Protein AF-A0A5J4Q9Q5-F1 (afdb_monomer)

Secondary structure (DSSP, 8-state):
-EEESSTTTTHHHHHHHHHSSSSEEEEEEEEETTEEEEEEEEETTT--EEEEEEHHHHS-S--HHHHHHHHS-TTSTTTTS-----TTS--TTTHHHHHT--SPPPGGGGS-----------

Structure (mmCIF, N/CA/C/O backbone):
data_AF-A0A5J4Q9Q5-F1
#
_entry.id   AF-A0A5J4Q9Q5-F1
#
loop_
_atom_site.group_PDB
_atom_site.id
_atom_site.type_symbol
_atom_site.label_atom_id
_atom_site.label_alt_id
_atom_site.label_comp_id
_atom_site.label_asym_id
_atom_site.label_entity_id
_atom_site.label_seq_id
_atom_site.pdbx_PDB_ins_code
_atom_site.Cartn_x
_atom_site.Cartn_y
_atom_site.Cartn_z
_atom_site.occupancy
_atom_site.B_iso_or_equiv
_atom_site.auth_seq_id
_atom_site.auth_comp_id
_atom_site.auth_asym_id
_atom_site.auth_atom_id
_atom_site.pdbx_PDB_model_num
ATOM 1 N N . PRO A 1 1 ? -3.822 -9.629 -0.413 1.00 84.88 1 PRO A N 1
ATOM 2 C CA . PRO A 1 1 ? -2.659 -8.713 -0.358 1.00 84.88 1 PRO A CA 1
ATOM 3 C C . PRO A 1 1 ? -2.666 -7.840 -1.611 1.00 84.88 1 PRO A C 1
ATOM 5 O O . PRO A 1 1 ? -2.942 -8.355 -2.691 1.00 84.88 1 PRO A O 1
ATOM 8 N N . VAL A 1 2 ? -2.429 -6.545 -1.447 1.00 89.50 2 VAL A N 1
ATOM 9 C CA . VAL A 1 2 ? -2.291 -5.565 -2.523 1.00 89.50 2 VAL A CA 1
ATOM 10 C C . VAL A 1 2 ? -0.799 -5.344 -2.724 1.00 89.50 2 VAL A C 1
ATOM 12 O O . VAL A 1 2 ? -0.100 -4.941 -1.797 1.00 89.50 2 VAL A O 1
ATOM 15 N N . VAL A 1 3 ? -0.308 -5.662 -3.915 1.00 88.94 3 VAL A N 1
ATOM 16 C CA . VAL A 1 3 ? 1.105 -5.512 -4.264 1.00 88.94 3 VAL A CA 1
ATOM 17 C C . VAL A 1 3 ? 1.222 -4.342 -5.218 1.00 88.94 3 VAL A C 1
ATOM 19 O O . VAL A 1 3 ? 0.567 -4.337 -6.260 1.00 88.94 3 VAL A O 1
ATOM 22 N N . GLY A 1 4 ? 2.060 -3.378 -4.870 1.00 89.31 4 GLY A N 1
ATOM 23 C CA . GLY A 1 4 ? 2.471 -2.330 -5.790 1.00 89.31 4 GLY A CA 1
ATOM 24 C C . GLY A 1 4 ? 3.991 -2.299 -5.941 1.00 89.31 4 GLY A C 1
ATOM 25 O O . GLY A 1 4 ? 4.699 -3.128 -5.368 1.00 89.31 4 GLY A O 1
ATOM 26 N N . PHE A 1 5 ? 4.494 -1.401 -6.783 1.00 88.50 5 PHE A N 1
ATOM 27 C CA . PHE A 1 5 ? 5.908 -1.314 -7.140 1.00 88.50 5 PHE A CA 1
ATOM 28 C C . PHE A 1 5 ? 6.413 0.102 -6.875 1.00 88.50 5 PHE A C 1
ATOM 30 O O . PHE A 1 5 ? 5.886 1.038 -7.478 1.00 88.50 5 PHE A O 1
ATOM 37 N N . ASN A 1 6 ? 7.426 0.254 -6.013 1.00 88.19 6 ASN A N 1
ATOM 38 C CA . ASN A 1 6 ? 7.853 1.554 -5.476 1.00 88.19 6 ASN A CA 1
ATOM 39 C C . ASN A 1 6 ? 6.728 2.266 -4.696 1.00 88.19 6 ASN A C 1
ATOM 41 O O . ASN A 1 6 ? 6.630 3.497 -4.650 1.00 88.19 6 ASN A O 1
ATOM 45 N N . SER A 1 7 ? 5.810 1.485 -4.131 1.00 86.69 7 SER A N 1
ATOM 46 C CA . SER A 1 7 ? 4.586 1.992 -3.514 1.00 86.69 7 SER A CA 1
ATOM 47 C C . SER A 1 7 ? 4.832 2.690 -2.189 1.00 86.69 7 SER A C 1
ATOM 49 O O . SER A 1 7 ? 4.028 3.546 -1.824 1.00 86.69 7 SER A O 1
ATOM 51 N N . ALA A 1 8 ? 5.941 2.403 -1.499 1.00 81.38 8 ALA A N 1
ATOM 52 C CA . ALA A 1 8 ? 6.354 3.154 -0.314 1.00 81.38 8 ALA A CA 1
ATOM 53 C C . ALA A 1 8 ? 6.497 4.659 -0.598 1.00 81.38 8 ALA A C 1
ATOM 55 O O . ALA A 1 8 ? 6.275 5.466 0.297 1.00 81.38 8 ALA A O 1
ATOM 56 N N . HIS A 1 9 ? 6.811 5.033 -1.843 1.00 79.50 9 HIS A N 1
ATOM 57 C CA . HIS A 1 9 ? 6.993 6.420 -2.276 1.00 79.50 9 HIS A CA 1
ATOM 58 C C . HIS A 1 9 ? 5.865 6.950 -3.172 1.00 79.50 9 HIS A C 1
ATOM 60 O O . HIS A 1 9 ? 5.860 8.137 -3.496 1.00 79.50 9 HIS A O 1
ATOM 66 N N . PHE A 1 10 ? 4.934 6.092 -3.595 1.00 76.00 10 PHE A N 1
ATOM 67 C CA . PHE A 1 10 ? 3.889 6.449 -4.551 1.00 76.00 10 PHE A CA 1
ATOM 68 C C . PHE A 1 10 ? 2.502 6.057 -4.034 1.00 76.00 10 PHE A C 1
ATOM 70 O O . PHE A 1 10 ? 1.863 6.853 -3.354 1.00 76.00 10 PHE A O 1
ATOM 77 N N . ASP A 1 11 ? 2.036 4.836 -4.299 1.00 75.75 11 ASP A N 1
ATOM 78 C CA . ASP A 1 11 ? 0.637 4.448 -4.065 1.00 75.75 11 ASP A CA 1
ATOM 79 C C . ASP A 1 11 ? 0.245 4.475 -2.581 1.00 75.75 11 ASP A C 1
ATOM 81 O O . ASP A 1 11 ? -0.808 4.990 -2.198 1.00 75.75 11 ASP A O 1
ATOM 85 N N . THR A 1 12 ? 1.104 3.920 -1.725 1.00 81.25 12 THR A N 1
ATOM 86 C CA . THR A 1 12 ? 0.784 3.659 -0.319 1.00 81.25 12 THR A CA 1
ATOM 87 C C . THR A 1 12 ? 0.643 4.961 0.469 1.00 81.25 12 THR A C 1
ATOM 89 O O . THR A 1 12 ? -0.249 5.063 1.309 1.00 81.25 12 THR A O 1
ATOM 92 N N . ILE A 1 13 ? 1.442 5.989 0.156 1.00 80.31 13 ILE A N 1
ATOM 93 C CA . ILE A 1 13 ? 1.351 7.313 0.798 1.00 80.31 13 ILE A CA 1
ATOM 94 C C . ILE A 1 13 ? -0.020 7.958 0.548 1.00 80.31 13 ILE A C 1
ATOM 96 O O . ILE A 1 13 ? -0.571 8.588 1.450 1.00 80.31 13 ILE A O 1
ATOM 100 N N . PHE A 1 14 ? -0.600 7.778 -0.643 1.00 84.38 14 PHE A N 1
ATOM 101 C CA . PHE A 1 14 ? -1.911 8.347 -0.968 1.00 84.38 14 PHE A CA 1
ATOM 102 C C . PHE A 1 14 ? -3.075 7.539 -0.393 1.00 84.38 14 PHE A C 1
ATOM 104 O O . PHE A 1 14 ? -4.092 8.115 -0.012 1.00 84.38 14 PHE A O 1
ATOM 111 N N . VAL A 1 15 ? -2.948 6.213 -0.324 1.00 85.69 15 VAL A N 1
ATOM 112 C CA . VAL A 1 15 ? -4.046 5.326 0.093 1.00 85.69 15 VAL A CA 1
ATOM 113 C C . VAL A 1 15 ? -4.137 5.188 1.616 1.00 85.69 15 VAL A C 1
ATOM 115 O O . VAL A 1 15 ? -5.244 5.143 2.160 1.00 85.69 15 VAL A O 1
ATOM 118 N N . LEU A 1 16 ? -3.003 5.145 2.325 1.00 86.44 16 LEU A N 1
ATOM 119 C CA . LEU A 1 16 ? -2.978 4.910 3.773 1.00 86.44 16 LEU A CA 1
ATOM 120 C C . LEU A 1 16 ? -3.822 5.892 4.594 1.00 86.44 16 LEU A C 1
ATOM 122 O O . LEU A 1 16 ? -4.531 5.399 5.470 1.00 86.44 16 LEU A O 1
ATOM 126 N N . PRO A 1 17 ? -3.843 7.214 4.323 1.00 89.25 17 PRO A N 1
ATOM 127 C CA . PRO A 1 17 ? -4.671 8.153 5.080 1.00 89.25 17 PRO A CA 1
ATOM 128 C C . PRO A 1 17 ? -6.157 7.763 5.132 1.00 89.25 17 PRO A C 1
ATOM 130 O O . PRO A 1 17 ? -6.810 7.917 6.163 1.00 89.25 17 PRO A O 1
ATOM 133 N N . TYR A 1 18 ? -6.689 7.183 4.051 1.00 89.69 18 TYR A N 1
ATOM 134 C CA . TYR A 1 18 ? -8.079 6.715 3.982 1.00 89.69 18 TYR A CA 1
ATOM 135 C C . TYR A 1 18 ? -8.305 5.406 4.760 1.00 89.69 18 TYR A C 1
ATOM 137 O O . TYR A 1 18 ? -9.412 5.127 5.238 1.00 89.69 18 TYR A O 1
ATOM 145 N N . LEU A 1 19 ? -7.239 4.624 4.936 1.00 90.81 19 LEU A N 1
ATOM 146 C CA . LEU A 1 19 ? -7.205 3.368 5.690 1.00 90.81 19 LEU A CA 1
ATOM 147 C C . LEU A 1 19 ? -6.713 3.550 7.140 1.00 90.81 19 LEU A C 1
ATOM 149 O O . LEU A 1 19 ? -6.668 2.593 7.910 1.00 90.81 19 LEU A O 1
ATOM 153 N N . THR A 1 20 ? -6.437 4.786 7.552 1.00 90.94 20 THR A N 1
ATOM 154 C CA . THR A 1 20 ? -6.246 5.216 8.944 1.00 90.94 20 THR A CA 1
ATOM 155 C C . THR A 1 20 ? -7.377 6.157 9.348 1.00 90.94 20 THR A C 1
ATOM 157 O O . THR A 1 20 ? -7.171 7.336 9.617 1.00 90.94 20 THR A O 1
ATOM 160 N N . SER A 1 21 ? -8.605 5.640 9.344 1.00 92.75 21 SER A N 1
ATOM 161 C CA . SER A 1 21 ? -9.826 6.425 9.551 1.00 92.75 21 SER A CA 1
ATOM 162 C C . SER A 1 21 ? -10.646 5.920 10.743 1.00 92.75 21 SER A C 1
ATOM 164 O O . SER A 1 21 ? -10.228 5.060 11.521 1.00 92.75 21 SER A O 1
ATOM 166 N N . ILE A 1 22 ? -11.866 6.432 10.926 1.00 94.19 22 ILE A N 1
ATOM 167 C CA . ILE A 1 22 ? -12.731 5.946 12.008 1.00 94.19 22 ILE A CA 1
ATOM 168 C C . ILE A 1 22 ? -13.043 4.450 11.863 1.00 94.19 22 ILE A C 1
ATOM 170 O O . ILE A 1 22 ? -13.129 3.755 12.871 1.00 94.19 22 ILE A O 1
ATOM 174 N N . LYS A 1 23 ? -13.120 3.939 10.626 1.00 95.62 23 LYS A N 1
ATOM 175 C CA . LYS A 1 23 ? -13.455 2.541 10.313 1.00 95.62 23 LYS A CA 1
ATOM 176 C C . LYS A 1 23 ? -12.242 1.617 10.199 1.00 95.62 23 LYS A C 1
ATOM 178 O O . LYS A 1 23 ? -12.392 0.410 10.365 1.00 95.62 23 LYS A O 1
ATOM 183 N N . TRP A 1 24 ? -11.057 2.161 9.939 1.00 97.19 24 TRP A N 1
ATOM 184 C CA . TRP A 1 24 ? -9.851 1.388 9.640 1.00 97.19 24 TRP A CA 1
ATOM 185 C C . TRP A 1 24 ? -8.693 1.773 10.556 1.00 97.19 24 TRP A C 1
ATOM 187 O O . TRP A 1 24 ? -8.642 2.885 11.071 1.00 97.19 24 TRP A O 1
ATOM 197 N N . HIS A 1 25 ? -7.774 0.850 10.798 1.00 95.75 25 HIS A N 1
ATOM 198 C CA . HIS A 1 25 ? -6.555 1.129 11.552 1.00 95.75 25 HIS A CA 1
ATOM 199 C C . HIS A 1 25 ? -5.406 0.274 11.042 1.00 95.75 25 HIS A C 1
ATOM 201 O O . HIS A 1 25 ? -5.633 -0.827 10.543 1.00 95.75 25 HIS A O 1
ATOM 207 N N . ILE A 1 26 ? -4.184 0.778 11.198 1.00 94.12 26 ILE A N 1
ATOM 208 C CA . ILE A 1 26 ? -2.972 -0.009 10.983 1.00 94.12 26 ILE A CA 1
ATOM 209 C C . ILE A 1 26 ? -2.836 -0.989 12.147 1.00 94.12 26 ILE A C 1
ATOM 211 O O . ILE A 1 26 ? -2.894 -0.585 13.308 1.00 94.12 26 ILE A O 1
ATOM 215 N N . THR A 1 27 ? -2.662 -2.266 11.829 1.00 95.12 27 THR A N 1
ATOM 216 C CA . THR A 1 27 ? -2.420 -3.332 12.812 1.00 95.12 27 THR A CA 1
ATOM 217 C C . THR A 1 27 ? -0.952 -3.700 12.893 1.00 95.12 27 THR A C 1
ATOM 219 O O . THR A 1 27 ? -0.468 -4.068 13.960 1.00 95.12 27 THR A O 1
ATOM 222 N N . ASN A 1 28 ? -0.238 -3.610 11.772 1.00 92.56 28 ASN A N 1
ATOM 223 C CA . ASN A 1 28 ? 1.171 -3.956 11.695 1.00 92.56 28 ASN A CA 1
ATOM 224 C C . ASN A 1 28 ? 1.842 -3.227 10.527 1.00 92.56 28 ASN A C 1
ATOM 226 O O . ASN A 1 28 ? 1.192 -2.891 9.537 1.00 92.56 28 ASN A O 1
ATOM 230 N N . TYR A 1 29 ? 3.152 -3.029 10.606 1.00 91.12 29 TYR A N 1
ATOM 231 C CA . TYR A 1 29 ? 3.960 -2.555 9.490 1.00 91.12 29 TYR A CA 1
ATOM 232 C C . TYR A 1 29 ? 5.365 -3.160 9.552 1.00 91.12 29 TYR A C 1
ATOM 234 O O . TYR A 1 29 ? 5.836 -3.576 10.607 1.00 91.12 29 TYR A O 1
ATOM 242 N N . LEU A 1 30 ? 6.030 -3.220 8.400 1.00 91.62 30 LEU A N 1
ATOM 243 C CA . LEU A 1 30 ? 7.409 -3.677 8.262 1.00 91.62 30 LEU A CA 1
ATOM 244 C C . LEU A 1 30 ? 8.219 -2.619 7.519 1.00 91.62 30 LEU A C 1
ATOM 246 O O . LEU A 1 30 ? 7.840 -2.214 6.420 1.00 91.62 30 LEU A O 1
ATOM 250 N N . GLY A 1 31 ? 9.362 -2.242 8.084 1.00 85.12 31 GLY A N 1
ATOM 251 C CA . GLY A 1 31 ? 10.252 -1.220 7.535 1.00 85.12 31 GLY A CA 1
ATOM 252 C C . GLY A 1 31 ? 10.353 0.004 8.440 1.00 85.12 31 GLY A C 1
ATOM 253 O O . GLY A 1 31 ? 9.855 -0.001 9.565 1.00 85.12 31 GLY A O 1
ATOM 254 N N . ASP A 1 32 ? 11.021 1.038 7.938 1.00 81.44 32 ASP A N 1
ATOM 255 C CA . ASP A 1 32 ? 11.093 2.354 8.572 1.00 81.44 32 ASP A CA 1
ATOM 256 C C . ASP A 1 32 ? 10.166 3.351 7.854 1.00 81.44 32 ASP A C 1
ATOM 258 O O . ASP A 1 32 ? 9.571 3.033 6.823 1.00 81.44 32 ASP A O 1
ATOM 262 N N . PHE A 1 33 ? 10.026 4.563 8.399 1.00 68.50 33 PHE A N 1
ATOM 263 C CA . PHE A 1 33 ? 9.156 5.602 7.832 1.00 68.50 33 PHE A CA 1
ATOM 264 C C . PHE A 1 33 ? 9.534 6.025 6.404 1.00 68.50 33 PHE A C 1
ATOM 266 O O . PHE A 1 33 ? 8.682 6.549 5.689 1.00 68.50 33 PHE A O 1
ATOM 273 N N . SER A 1 34 ? 10.780 5.800 5.985 1.00 74.00 34 SER A N 1
ATOM 274 C CA . SER A 1 34 ? 11.265 6.133 4.643 1.00 74.00 34 SER A CA 1
ATOM 275 C C . SER A 1 34 ? 11.107 4.967 3.662 1.00 74.00 34 SER A C 1
ATOM 277 O O . SER A 1 34 ? 11.024 5.197 2.460 1.00 74.00 34 SER A O 1
ATOM 279 N N . HIS A 1 35 ? 11.051 3.728 4.155 1.00 79.69 35 HIS A N 1
ATOM 280 C CA . HIS A 1 35 ? 11.043 2.498 3.362 1.00 79.69 35 HIS A CA 1
ATOM 281 C C . HIS A 1 35 ? 10.047 1.488 3.937 1.00 79.69 35 HIS A C 1
ATOM 283 O O . HIS A 1 35 ? 10.410 0.406 4.417 1.00 79.69 35 HIS A O 1
ATOM 289 N N . ILE A 1 36 ? 8.767 1.84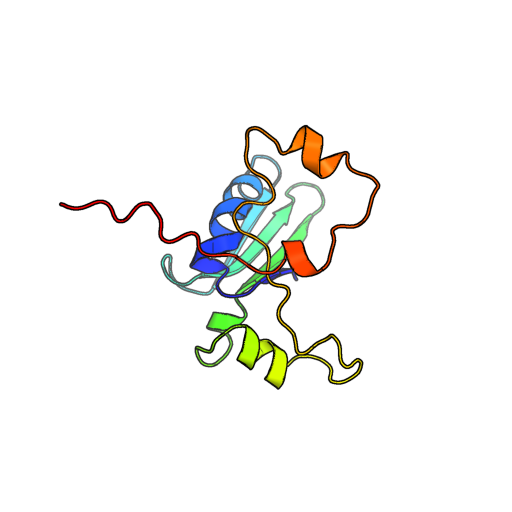4 3.883 1.00 85.94 36 ILE A N 1
ATOM 290 C CA . ILE A 1 36 ? 7.683 0.973 4.325 1.00 85.94 36 ILE A CA 1
ATOM 291 C C . ILE A 1 36 ? 7.549 -0.199 3.342 1.00 85.94 36 ILE A C 1
ATOM 293 O O . ILE A 1 36 ? 6.997 -0.061 2.254 1.00 85.94 36 ILE A O 1
ATOM 297 N N . LYS A 1 37 ? 8.034 -1.378 3.738 1.00 91.06 37 LYS A N 1
ATOM 298 C CA . LYS A 1 37 ? 7.974 -2.607 2.927 1.00 91.06 37 LYS A CA 1
ATOM 299 C C . LYS A 1 37 ? 6.580 -3.212 2.911 1.00 91.06 37 LYS A C 1
ATOM 301 O O . LYS A 1 37 ? 6.140 -3.752 1.899 1.00 91.06 37 LYS A O 1
ATOM 306 N N . GLN A 1 38 ? 5.906 -3.153 4.055 1.00 92.94 38 GLN A N 1
ATOM 307 C CA . GLN A 1 38 ? 4.585 -3.729 4.238 1.00 92.94 38 GLN A CA 1
ATOM 308 C C . GLN A 1 38 ? 3.777 -2.915 5.239 1.00 92.94 38 GLN A C 1
ATOM 310 O O . GLN A 1 38 ? 4.312 -2.493 6.263 1.00 92.94 38 GLN A O 1
ATOM 315 N N . VAL A 1 39 ? 2.471 -2.798 5.002 1.00 92.69 39 VAL A N 1
ATOM 316 C CA . VAL A 1 39 ? 1.503 -2.330 6.004 1.00 92.69 39 VAL A CA 1
ATOM 317 C C . VAL A 1 39 ? 0.299 -3.248 6.012 1.00 92.69 39 VAL A C 1
ATOM 319 O O . VAL A 1 39 ? -0.251 -3.570 4.963 1.00 92.69 39 VAL A O 1
ATOM 322 N N . GLU A 1 40 ? -0.129 -3.661 7.194 1.00 95.06 40 GLU A N 1
ATOM 323 C CA . GLU A 1 40 ? -1.415 -4.308 7.399 1.00 95.06 40 GLU A CA 1
ATOM 324 C C . GLU A 1 40 ? -2.394 -3.305 8.007 1.00 95.06 40 GLU A C 1
ATOM 326 O O . GLU A 1 40 ? -2.096 -2.636 8.998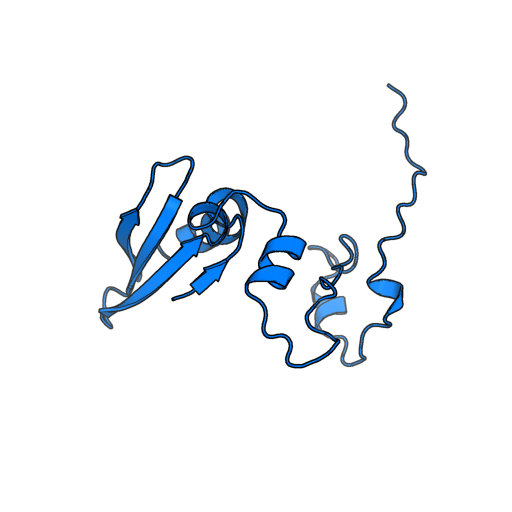 1.00 95.06 40 GLU A O 1
ATOM 331 N N . VAL A 1 41 ? -3.574 -3.213 7.402 1.00 95.62 41 VAL A N 1
ATOM 332 C CA . VAL A 1 41 ? -4.705 -2.455 7.926 1.00 95.62 41 VAL A CA 1
ATOM 333 C C . VAL A 1 41 ? -5.885 -3.381 8.157 1.00 95.62 41 VAL A C 1
ATOM 335 O O . VAL A 1 41 ? -6.110 -4.335 7.408 1.00 95.62 41 VAL A O 1
ATOM 338 N N . GLN A 1 42 ? -6.675 -3.075 9.178 1.00 97.50 42 GLN A N 1
ATOM 339 C CA . GLN A 1 42 ? -7.848 -3.851 9.547 1.00 97.50 42 GLN A CA 1
ATOM 340 C C . GLN A 1 42 ? -9.072 -2.954 9.731 1.00 97.50 42 GLN A C 1
ATOM 342 O O . GLN A 1 42 ? -9.017 -1.893 10.364 1.00 97.50 42 GLN A O 1
ATOM 347 N N . HIS A 1 43 ? -10.205 -3.401 9.197 1.00 97.56 43 HIS A N 1
ATOM 348 C CA . HIS A 1 43 ? -11.497 -2.778 9.437 1.00 97.56 43 HIS A CA 1
ATOM 349 C C . HIS A 1 43 ? -11.971 -3.123 10.852 1.00 97.56 43 HIS A C 1
ATOM 351 O O . HIS A 1 43 ? -12.060 -4.296 11.216 1.00 97.56 43 HIS A O 1
ATOM 357 N N . LYS A 1 44 ? -12.294 -2.108 11.656 1.00 96.62 44 LYS A N 1
ATOM 358 C CA . LYS A 1 44 ? -12.539 -2.252 13.102 1.00 96.62 44 LYS A CA 1
ATOM 359 C C . LYS A 1 44 ? -13.779 -3.082 13.439 1.00 96.62 44 LYS A C 1
ATOM 361 O O . LYS A 1 44 ? -13.806 -3.715 14.483 1.00 96.62 44 LYS A O 1
ATOM 366 N N . ILE A 1 45 ? -14.795 -3.073 12.572 1.00 96.25 45 ILE A N 1
ATOM 367 C CA . ILE A 1 45 ? -16.078 -3.752 12.833 1.00 96.25 45 ILE A CA 1
ATOM 368 C C . ILE A 1 45 ? -16.078 -5.164 12.249 1.00 96.25 45 ILE A C 1
ATOM 370 O O . ILE A 1 45 ? -16.366 -6.134 12.935 1.00 96.25 45 ILE A O 1
ATOM 374 N N . THR A 1 46 ? -15.760 -5.282 10.960 1.00 97.25 46 THR A N 1
ATOM 375 C CA . THR A 1 46 ? -15.838 -6.569 10.244 1.00 97.25 46 THR A CA 1
ATOM 376 C C . THR A 1 46 ? -14.596 -7.429 10.444 1.00 97.25 46 THR A C 1
ATOM 378 O O . THR A 1 46 ? -14.593 -8.591 10.054 1.00 97.25 46 THR A O 1
ATOM 381 N N . GLY A 1 47 ? -13.512 -6.859 10.975 1.00 96.00 47 GLY A N 1
ATOM 382 C CA . GLY A 1 47 ? -12.241 -7.551 11.149 1.00 96.00 47 GLY A CA 1
ATOM 383 C C . GLY A 1 47 ? -11.496 -7.847 9.845 1.00 96.00 47 GLY A C 1
ATOM 384 O O . GLY A 1 47 ? -10.432 -8.458 9.909 1.00 96.00 47 GLY A O 1
ATOM 385 N N . VAL A 1 48 ? -12.001 -7.410 8.684 1.00 96.38 48 VAL A N 1
ATOM 386 C CA . VAL A 1 48 ? -11.357 -7.618 7.376 1.00 96.38 48 VAL A CA 1
ATOM 387 C C . VAL A 1 48 ? -9.975 -6.975 7.363 1.00 96.38 48 VAL A C 1
ATOM 389 O O . VAL A 1 48 ? -9.832 -5.812 7.739 1.00 96.38 48 VAL A O 1
ATOM 392 N N . ARG A 1 49 ? -8.973 -7.727 6.900 1.00 95.69 49 ARG A N 1
ATOM 393 C CA . ARG A 1 49 ? -7.577 -7.289 6.819 1.00 95.69 49 ARG A CA 1
ATOM 394 C C . ARG A 1 49 ? -7.138 -7.104 5.378 1.00 95.69 49 ARG A C 1
ATOM 396 O O . ARG A 1 49 ? -7.437 -7.931 4.517 1.00 95.69 49 ARG A O 1
ATOM 403 N N . ILE A 1 50 ? -6.391 -6.034 5.137 1.00 94.56 50 ILE A N 1
ATOM 404 C CA . ILE A 1 50 ? -5.741 -5.749 3.862 1.00 94.56 50 ILE A CA 1
ATOM 405 C C . ILE A 1 50 ? -4.261 -5.523 4.144 1.00 94.56 50 ILE A C 1
ATOM 407 O O . ILE A 1 50 ? -3.894 -4.732 5.005 1.00 94.56 50 ILE A O 1
ATOM 411 N N . GLN A 1 51 ? -3.416 -6.229 3.405 1.00 93.94 51 GLN A N 1
ATOM 412 C CA . GLN A 1 51 ? -1.967 -6.126 3.503 1.00 93.94 51 GLN A CA 1
ATOM 413 C C . GLN A 1 51 ? -1.438 -5.488 2.223 1.00 93.94 51 GLN A C 1
ATOM 415 O O . GLN A 1 51 ? -1.671 -6.032 1.144 1.00 93.94 51 GLN A O 1
ATOM 420 N N . PHE A 1 52 ? -0.745 -4.364 2.354 1.00 92.31 52 PHE A N 1
ATOM 421 C CA . PHE A 1 52 ? -0.039 -3.664 1.288 1.00 92.31 52 PHE A CA 1
ATOM 422 C C . PHE A 1 52 ? 1.431 -4.063 1.309 1.00 92.31 52 PHE A C 1
ATOM 424 O O . PHE A 1 52 ? 2.024 -4.131 2.384 1.00 92.31 52 PHE A O 1
ATOM 431 N N . LEU A 1 53 ? 2.000 -4.340 0.138 1.00 91.94 53 LEU A N 1
ATOM 432 C CA . LEU A 1 53 ? 3.379 -4.792 -0.045 1.00 91.94 53 LEU A CA 1
ATOM 433 C C . LEU A 1 53 ? 4.039 -3.985 -1.164 1.00 91.94 53 LEU A C 1
ATOM 435 O O . LEU A 1 53 ? 3.454 -3.841 -2.240 1.00 91.94 53 LEU A O 1
ATOM 439 N N . ASP A 1 54 ? 5.265 -3.517 -0.931 1.00 90.75 54 ASP A N 1
ATOM 440 C CA . ASP A 1 54 ? 6.097 -2.911 -1.972 1.00 90.75 54 ASP A CA 1
ATOM 441 C C . ASP A 1 54 ? 7.027 -3.954 -2.590 1.00 90.75 54 ASP A C 1
ATOM 443 O O . ASP A 1 54 ? 8.033 -4.345 -1.995 1.00 90.75 54 ASP A O 1
ATOM 447 N N . ALA A 1 55 ? 6.705 -4.385 -3.808 1.00 90.44 55 ALA A N 1
ATOM 448 C CA . ALA A 1 55 ? 7.484 -5.372 -4.537 1.00 90.44 55 ALA A CA 1
ATOM 449 C C . ALA A 1 55 ? 8.953 -4.961 -4.717 1.00 90.44 55 ALA A C 1
ATOM 451 O O . ALA A 1 55 ? 9.818 -5.828 -4.604 1.00 90.44 55 ALA A O 1
ATOM 452 N N . GLU A 1 56 ? 9.255 -3.675 -4.947 1.00 89.56 56 GLU A N 1
ATOM 453 C CA . GLU A 1 56 ? 10.631 -3.207 -5.175 1.00 89.56 56 GLU A CA 1
ATOM 454 C C . GLU A 1 56 ? 11.504 -3.410 -3.931 1.00 89.56 56 GLU A C 1
ATOM 456 O O . GLU A 1 56 ? 12.676 -3.751 -4.058 1.00 89.56 56 GLU A O 1
ATOM 461 N N . L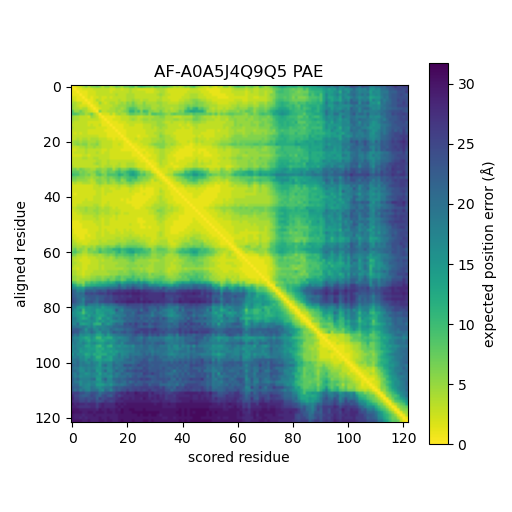EU A 1 57 ? 10.932 -3.276 -2.731 1.00 88.06 57 LEU A N 1
ATOM 462 C CA . LEU A 1 57 ? 11.652 -3.456 -1.465 1.00 88.06 57 LEU A CA 1
ATOM 463 C C . LEU A 1 57 ? 11.830 -4.929 -1.053 1.00 88.06 57 LEU A C 1
ATOM 465 O O . LEU A 1 57 ? 12.617 -5.216 -0.140 1.00 88.06 57 LEU A O 1
ATOM 469 N N . PHE A 1 58 ? 11.110 -5.852 -1.699 1.00 86.25 58 PHE A N 1
ATOM 470 C CA . PHE A 1 58 ? 11.266 -7.302 -1.526 1.00 86.25 58 PHE A CA 1
ATOM 471 C C . PHE A 1 58 ? 12.217 -7.936 -2.545 1.00 86.25 58 PHE A C 1
ATOM 473 O O . PHE A 1 58 ? 12.704 -9.042 -2.307 1.00 86.25 58 PHE A O 1
ATOM 480 N N . VAL A 1 59 ? 12.502 -7.255 -3.656 1.00 85.31 59 VAL A N 1
ATOM 481 C CA . VAL A 1 59 ? 13.468 -7.710 -4.662 1.00 85.31 59 VAL A CA 1
ATOM 482 C C . VAL A 1 59 ? 14.725 -6.841 -4.662 1.00 85.31 59 VAL A C 1
ATOM 484 O O . VAL A 1 59 ? 14.817 -5.824 -3.980 1.00 85.31 59 VAL A O 1
ATOM 487 N N . THR A 1 60 ? 15.735 -7.233 -5.436 1.00 81.56 60 THR A N 1
ATOM 488 C CA . THR A 1 60 ? 16.850 -6.330 -5.732 1.00 81.56 60 THR A CA 1
ATOM 489 C C . THR A 1 60 ? 16.327 -5.131 -6.515 1.00 81.56 60 THR A C 1
ATOM 491 O O . THR A 1 60 ? 15.624 -5.311 -7.508 1.00 81.56 60 THR A O 1
ATOM 494 N N . LYS A 1 61 ? 16.693 -3.918 -6.083 1.00 81.12 61 LYS A N 1
ATOM 495 C CA . LYS A 1 61 ? 16.271 -2.661 -6.711 1.00 81.12 61 LYS A CA 1
ATOM 496 C C . LYS A 1 61 ? 16.482 -2.719 -8.228 1.00 81.12 61 LYS A C 1
ATOM 498 O O . LYS A 1 61 ? 17.614 -2.792 -8.705 1.00 81.12 61 LYS A O 1
ATOM 503 N N . MET A 1 62 ? 15.387 -2.712 -8.980 1.00 86.12 62 MET A N 1
ATOM 504 C CA . MET A 1 62 ? 15.377 -2.882 -10.434 1.00 86.12 62 MET A CA 1
ATOM 505 C C . MET A 1 62 ? 14.293 -2.008 -11.055 1.00 86.12 62 MET A C 1
ATOM 507 O O . MET A 1 62 ? 13.456 -1.451 -10.355 1.00 86.12 62 MET A O 1
ATOM 511 N N . LYS A 1 63 ? 14.284 -1.850 -12.380 1.00 85.75 63 LYS A N 1
ATOM 512 C CA . LYS A 1 63 ? 13.204 -1.105 -13.042 1.00 85.75 63 LYS A CA 1
ATOM 513 C C . LYS A 1 63 ? 11.968 -1.996 -13.146 1.00 85.75 63 LYS A C 1
ATOM 515 O O . LYS A 1 63 ? 12.094 -3.191 -13.390 1.00 85.75 63 LYS A O 1
ATOM 520 N N . LEU A 1 64 ? 10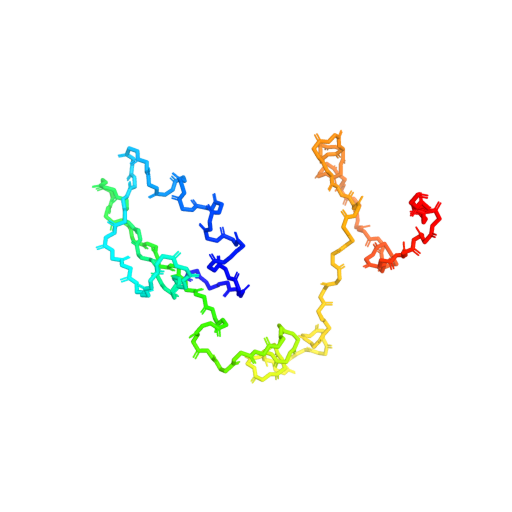.775 -1.396 -13.104 1.00 83.75 64 LEU A N 1
ATOM 521 C CA . LEU A 1 64 ? 9.503 -2.120 -13.266 1.00 83.75 64 LEU A CA 1
ATOM 522 C C . LEU A 1 64 ? 9.483 -3.035 -14.506 1.00 83.75 64 LEU A C 1
ATOM 524 O O . LEU A 1 64 ? 8.950 -4.134 -14.454 1.00 83.75 64 LEU A O 1
ATOM 528 N N . LYS A 1 65 ? 10.089 -2.606 -15.621 1.00 81.81 65 LYS A N 1
ATOM 529 C CA . LYS A 1 65 ? 10.178 -3.423 -16.844 1.00 81.81 65 LYS A CA 1
ATOM 530 C C . LYS A 1 65 ? 10.974 -4.722 -16.648 1.00 81.81 65 LYS A C 1
ATOM 532 O O . LYS A 1 65 ? 10.626 -5.735 -17.241 1.00 81.81 65 LYS A O 1
ATOM 537 N N . ASP A 1 66 ? 12.025 -4.678 -15.831 1.00 84.94 66 ASP A N 1
ATOM 538 C CA . ASP A 1 66 ? 12.915 -5.809 -15.576 1.00 84.94 66 ASP A CA 1
ATOM 539 C C . ASP A 1 66 ? 12.241 -6.736 -14.557 1.00 84.94 66 ASP A C 1
ATOM 541 O O . ASP A 1 66 ? 12.150 -7.936 -14.786 1.00 84.94 66 ASP A O 1
ATOM 545 N N . PHE A 1 67 ? 11.581 -6.160 -13.545 1.00 85.19 67 PHE A N 1
ATOM 546 C CA . PHE A 1 67 ? 10.706 -6.899 -12.632 1.00 85.19 67 PHE A CA 1
ATOM 547 C C . PHE A 1 67 ? 9.607 -7.674 -13.375 1.00 85.19 67 PHE A C 1
ATOM 549 O O . PHE A 1 67 ? 9.420 -8.868 -13.158 1.00 85.19 67 PHE A O 1
ATOM 556 N N . VAL A 1 68 ? 8.894 -7.031 -14.305 1.00 82.88 68 VAL A N 1
ATOM 557 C CA . VAL A 1 68 ? 7.863 -7.700 -15.116 1.00 82.88 68 VAL A CA 1
ATOM 558 C C . VAL A 1 68 ? 8.471 -8.768 -16.029 1.00 82.88 68 VAL A C 1
ATOM 560 O O . VAL A 1 68 ? 7.838 -9.791 -16.272 1.00 82.88 68 VAL A O 1
ATOM 563 N N . LYS A 1 69 ? 9.698 -8.579 -16.522 1.00 82.38 69 LYS A N 1
ATOM 564 C CA . LYS A 1 69 ? 10.387 -9.589 -17.334 1.00 82.38 69 LYS A CA 1
ATOM 565 C C . LYS A 1 69 ? 10.737 -10.839 -16.522 1.00 82.38 69 LYS A C 1
ATOM 567 O O . LYS A 1 69 ? 10.592 -11.945 -17.046 1.00 82.38 69 LYS A O 1
ATOM 572 N N . ASP A 1 70 ? 11.170 -10.652 -15.281 1.00 83.31 70 ASP A N 1
ATOM 573 C CA . ASP A 1 70 ? 11.649 -11.725 -14.410 1.00 83.31 70 ASP A CA 1
ATOM 574 C C . ASP A 1 70 ? 10.494 -12.473 -13.723 1.00 83.31 70 ASP A C 1
ATOM 576 O O . ASP A 1 70 ? 10.523 -13.701 -13.629 1.00 83.31 70 ASP A O 1
ATOM 580 N N . PHE A 1 71 ? 9.443 -11.755 -13.306 1.00 80.50 71 PHE A N 1
ATOM 581 C CA . PHE A 1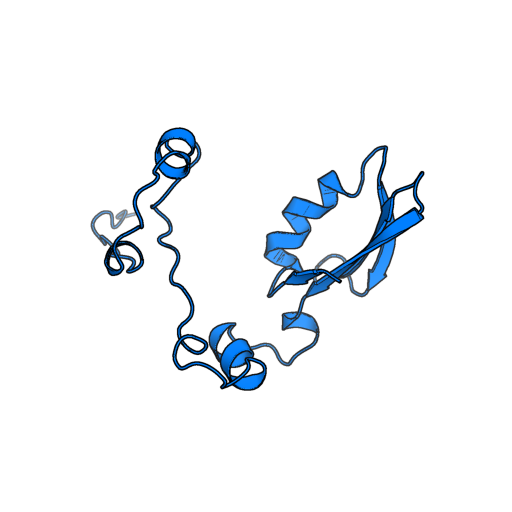 71 ? 8.315 -12.301 -12.536 1.00 80.50 71 PHE A CA 1
ATOM 582 C C . PHE A 1 71 ? 6.990 -12.386 -13.316 1.00 80.50 71 PHE A C 1
ATOM 584 O O . PHE A 1 71 ? 6.041 -13.035 -12.869 1.00 80.50 71 PHE A O 1
ATOM 591 N N . GLY A 1 72 ? 6.884 -11.748 -14.483 1.00 73.50 72 GLY A N 1
ATOM 592 C CA . GLY A 1 72 ? 5.684 -11.790 -15.317 1.00 73.50 72 GLY A CA 1
ATOM 593 C C . GLY A 1 72 ? 5.530 -13.127 -16.044 1.00 73.50 72 GLY A C 1
ATOM 594 O O . GLY A 1 72 ? 6.473 -13.667 -16.624 1.00 73.50 72 GLY A O 1
ATOM 595 N N . LYS A 1 73 ? 4.306 -13.674 -16.069 1.00 66.38 73 LYS A N 1
ATOM 596 C CA . LYS A 1 73 ? 4.004 -14.871 -16.870 1.00 66.38 73 LYS A CA 1
ATOM 597 C C . LYS A 1 73 ? 4.317 -14.607 -18.351 1.00 66.38 73 LYS A C 1
ATOM 599 O O . LYS A 1 73 ? 3.784 -13.677 -18.961 1.00 66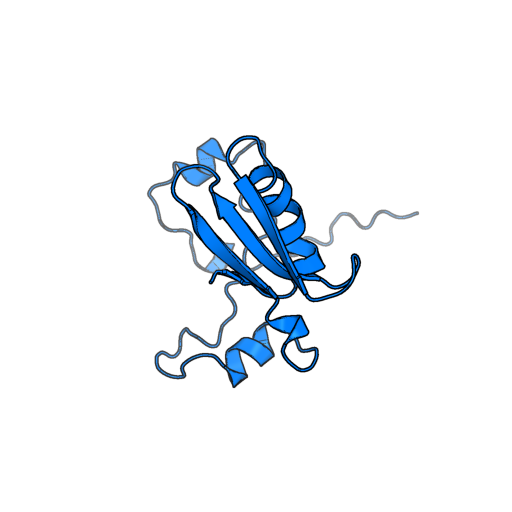.38 73 LYS A O 1
ATOM 604 N N . LYS A 1 74 ? 5.094 -15.510 -18.964 1.00 60.53 74 LYS A N 1
ATOM 605 C CA . LYS A 1 74 ? 5.429 -15.508 -20.405 1.00 60.53 74 LYS A CA 1
ATOM 606 C C . LYS A 1 74 ? 4.226 -15.779 -21.324 1.00 60.53 74 LYS A C 1
ATOM 608 O O . LYS A 1 74 ? 4.386 -15.904 -22.533 1.00 60.53 74 LYS A O 1
ATOM 613 N N . SER A 1 75 ? 3.031 -15.954 -20.761 1.00 50.84 75 SER A N 1
ATOM 614 C CA . SER A 1 75 ? 1.935 -16.662 -21.417 1.00 50.84 75 SER A CA 1
ATOM 615 C C . SER A 1 75 ? 1.167 -15.856 -22.456 1.00 50.84 75 SER A C 1
ATOM 617 O O . SER A 1 75 ? 0.271 -16.429 -23.044 1.00 50.84 75 SER A O 1
ATOM 619 N N . ASN A 1 76 ? 1.500 -14.590 -22.730 1.00 47.53 76 ASN A N 1
ATOM 620 C CA . ASN A 1 76 ? 0.983 -13.850 -23.884 1.00 47.53 76 ASN A CA 1
ATOM 621 C C . ASN A 1 76 ? 1.981 -12.746 -24.260 1.00 47.53 76 ASN A C 1
ATOM 623 O O . ASN A 1 76 ? 2.377 -11.968 -23.397 1.00 47.53 76 ASN A O 1
ATOM 627 N N . LYS A 1 77 ? 2.340 -12.618 -25.546 1.00 49.34 77 LYS A N 1
ATOM 628 C CA . LYS A 1 77 ? 3.297 -11.625 -26.100 1.00 49.34 77 LYS A CA 1
ATOM 629 C C . LYS A 1 77 ? 3.017 -10.148 -25.734 1.00 49.34 77 LYS A C 1
ATOM 631 O O . LYS A 1 77 ? 3.843 -9.291 -26.019 1.00 49.34 77 LYS A O 1
ATOM 636 N N . ARG A 1 78 ? 1.879 -9.847 -25.097 1.00 50.84 78 ARG A N 1
ATOM 637 C CA . ARG A 1 78 ? 1.514 -8.528 -24.557 1.00 50.84 78 ARG A CA 1
ATOM 638 C C . ARG A 1 78 ? 2.116 -8.226 -23.171 1.00 50.84 78 ARG A C 1
ATOM 640 O O . ARG A 1 78 ? 2.109 -7.067 -22.786 1.00 50.84 78 ARG A O 1
ATOM 647 N N . SER A 1 79 ? 2.632 -9.213 -22.423 1.00 51.62 79 SER A N 1
ATOM 648 C CA . SER A 1 79 ? 3.059 -9.011 -21.020 1.00 51.62 79 SER A CA 1
ATOM 649 C C . SER A 1 79 ? 4.408 -8.304 -20.844 1.00 51.62 79 SER A C 1
ATOM 651 O O . SER A 1 79 ? 4.683 -7.801 -19.762 1.00 51.62 79 SER A O 1
ATOM 653 N N . TYR A 1 80 ? 5.236 -8.218 -21.891 1.00 48.88 80 TYR A N 1
ATOM 654 C CA . TYR A 1 80 ? 6.568 -7.600 -21.808 1.00 48.88 80 TYR A CA 1
ATOM 655 C C . TYR A 1 80 ? 6.582 -6.097 -22.098 1.00 48.88 80 TYR A C 1
ATOM 657 O O . TYR A 1 80 ? 7.557 -5.415 -21.779 1.00 48.88 80 TYR A O 1
ATOM 665 N N . ASN A 1 81 ? 5.514 -5.568 -22.695 1.00 54.97 81 ASN A N 1
ATOM 666 C CA . ASN A 1 81 ? 5.425 -4.156 -23.029 1.00 54.97 81 ASN A CA 1
ATOM 667 C C . ASN A 1 81 ? 4.740 -3.434 -21.873 1.00 54.97 81 ASN A C 1
ATOM 669 O O . ASN A 1 81 ? 3.534 -3.566 -21.676 1.00 54.97 81 ASN A O 1
ATOM 673 N N . LYS A 1 82 ? 5.518 -2.669 -21.098 1.00 53.78 82 LYS A N 1
ATOM 674 C CA . LYS A 1 82 ? 4.971 -1.723 -20.121 1.00 53.78 82 LYS A CA 1
ATOM 675 C C . L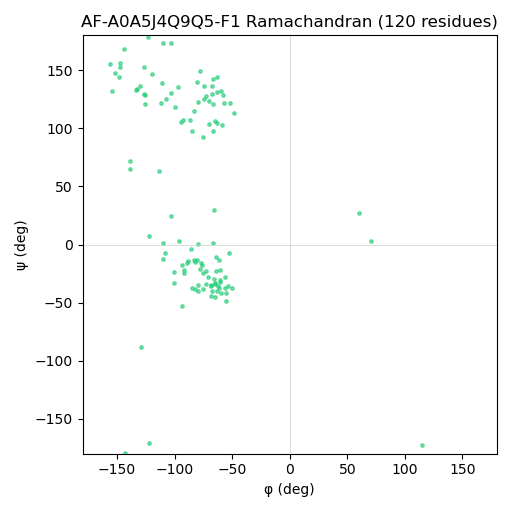YS A 1 82 ? 3.956 -0.832 -20.846 1.00 53.78 82 LYS A C 1
ATOM 677 O O . LYS A 1 82 ? 4.329 -0.161 -21.805 1.00 53.78 82 LYS A O 1
ATOM 682 N N . GLY A 1 83 ? 2.705 -0.819 -20.384 1.00 55.28 83 GLY A N 1
ATOM 683 C CA . GLY A 1 83 ? 1.727 0.167 -20.839 1.00 55.28 83 GLY A CA 1
ATOM 684 C C . GLY A 1 83 ? 2.285 1.563 -20.575 1.00 55.28 83 GLY A C 1
ATOM 685 O O . GLY A 1 83 ? 2.673 1.877 -19.446 1.00 55.28 83 GLY A O 1
ATOM 686 N N . ILE A 1 84 ? 2.419 2.370 -21.621 1.00 57.41 84 ILE A N 1
ATOM 687 C CA . ILE A 1 84 ? 2.853 3.756 -21.480 1.00 57.41 84 ILE A CA 1
ATOM 688 C C . ILE A 1 84 ? 1.586 4.547 -21.202 1.00 57.41 84 ILE A C 1
ATOM 690 O O . ILE A 1 84 ? 0.771 4.707 -22.095 1.00 57.41 84 ILE A O 1
ATOM 694 N N . PHE A 1 85 ? 1.387 5.002 -19.968 1.00 55.31 85 PHE A N 1
ATOM 695 C CA . PHE A 1 85 ? 0.306 5.942 -19.701 1.00 55.31 85 PHE A CA 1
ATOM 696 C C . PHE A 1 85 ? 0.762 7.345 -20.124 1.00 55.31 85 PHE A C 1
ATOM 698 O O . PHE A 1 85 ? 1.799 7.821 -19.647 1.00 55.31 85 PHE A O 1
ATOM 705 N N . PRO A 1 86 ? 0.039 8.010 -21.032 1.00 60.22 86 PRO A N 1
ATOM 706 C CA . PRO A 1 86 ? 0.331 9.387 -21.401 1.00 60.22 86 PRO A CA 1
ATOM 707 C C . PRO A 1 86 ? 0.056 10.298 -20.198 1.00 60.22 86 PRO A C 1
ATOM 709 O O . PRO A 1 86 ? -1.066 10.355 -19.701 1.00 60.22 86 PRO A O 1
ATOM 712 N N . TYR A 1 87 ? 1.073 11.035 -19.731 1.00 54.69 87 TYR A N 1
ATOM 713 C CA . TYR A 1 87 ? 0.956 11.933 -18.566 1.00 54.69 87 TYR A CA 1
ATOM 714 C C . TYR A 1 87 ? -0.072 13.063 -18.754 1.00 54.69 87 TYR A C 1
ATOM 716 O O . TYR A 1 87 ? -0.425 13.734 -17.791 1.00 54.69 87 TYR A O 1
ATOM 724 N N . THR A 1 88 ? -0.536 13.291 -19.984 1.00 60.38 88 THR A N 1
ATOM 725 C CA . THR A 1 88 ? -1.447 14.379 -20.355 1.00 60.38 88 THR A CA 1
ATOM 726 C C . THR A 1 88 ? -2.855 13.916 -20.722 1.00 60.38 88 THR A C 1
ATOM 728 O O . THR A 1 88 ? -3.656 14.762 -21.105 1.00 60.38 88 THR A O 1
ATOM 731 N N . ALA A 1 89 ? -3.176 12.616 -20.662 1.00 60.25 89 ALA A N 1
ATOM 732 C CA . ALA A 1 89 ? -4.480 12.144 -21.147 1.00 60.25 89 ALA A CA 1
ATOM 733 C C . ALA A 1 89 ? -5.662 12.610 -20.290 1.00 60.25 89 ALA A C 1
ATOM 735 O O . ALA A 1 89 ? -6.712 12.908 -20.846 1.00 60.25 89 ALA A O 1
ATOM 736 N N . PHE A 1 90 ? -5.502 12.728 -18.970 1.00 67.44 90 PHE A N 1
ATOM 737 C CA . PHE A 1 90 ? -6.530 13.303 -18.104 1.00 67.44 90 PHE A CA 1
ATOM 738 C C . PHE A 1 90 ? -5.919 13.961 -16.860 1.00 67.44 90 PHE A C 1
ATOM 740 O O . PHE A 1 90 ? -4.872 13.550 -16.363 1.00 67.44 90 PHE A O 1
ATOM 747 N N . ASN A 1 91 ? -6.558 15.021 -16.380 1.00 71.81 91 ASN A N 1
ATOM 748 C CA . ASN A 1 91 ? -6.184 15.852 -15.243 1.00 71.81 91 ASN A CA 1
ATOM 749 C C . ASN A 1 91 ? -7.459 16.284 -14.490 1.00 71.81 91 ASN A C 1
ATOM 751 O O . ASN A 1 91 ? -8.573 15.944 -14.880 1.00 71.81 91 ASN A O 1
ATOM 755 N N . THR A 1 92 ? -7.321 17.073 -13.424 1.00 75.06 92 THR A N 1
ATOM 756 C CA . THR A 1 92 ? -8.458 17.499 -12.584 1.00 75.06 92 THR A CA 1
ATOM 757 C C . THR A 1 92 ? -9.487 18.383 -13.292 1.00 75.06 92 THR A C 1
ATOM 759 O O . THR A 1 92 ? -10.547 18.627 -12.731 1.00 75.06 92 THR A O 1
ATOM 762 N N . THR A 1 93 ? -9.191 18.875 -14.496 1.00 80.12 93 THR A N 1
ATOM 763 C CA . THR A 1 93 ? -10.087 19.736 -15.282 1.00 80.12 93 THR A CA 1
ATOM 764 C C . THR A 1 93 ? -10.833 19.001 -16.390 1.00 80.12 93 THR A C 1
ATOM 766 O O . THR A 1 93 ? -11.895 19.465 -16.776 1.00 80.12 93 THR A O 1
ATOM 769 N N . ASN A 1 94 ? -10.326 17.864 -16.881 1.00 78.31 94 ASN A N 1
ATOM 770 C CA . ASN A 1 94 ? -10.954 17.116 -17.980 1.00 78.31 94 ASN A CA 1
ATOM 771 C C . ASN A 1 94 ? -11.315 15.663 -17.617 1.00 78.31 94 ASN A C 1
ATOM 773 O O . ASN A 1 94 ? -11.708 14.899 -18.496 1.00 78.31 94 ASN A O 1
ATOM 777 N N . TYR A 1 95 ? -11.181 15.261 -16.345 1.00 77.94 95 TYR A N 1
ATOM 778 C CA . TYR A 1 95 ? -11.406 13.871 -15.935 1.00 77.94 95 TYR A CA 1
ATOM 779 C C . TYR A 1 95 ? -12.832 13.383 -16.232 1.00 77.94 95 TYR A C 1
ATOM 781 O O . TYR A 1 95 ? -12.977 12.272 -16.729 1.00 77.94 95 TYR A O 1
ATOM 789 N N . ASP A 1 96 ? -13.867 14.195 -15.988 1.00 82.88 96 ASP A N 1
ATOM 790 C CA . ASP A 1 96 ? -15.260 13.797 -16.235 1.00 82.88 96 ASP A CA 1
ATOM 791 C C . ASP A 1 96 ? -15.521 13.532 -17.720 1.00 82.88 96 ASP A C 1
ATOM 793 O O . ASP A 1 96 ? -16.195 12.571 -18.079 1.00 82.88 96 ASP A O 1
ATOM 797 N N . GLU A 1 97 ? -14.954 14.351 -18.603 1.00 82.94 97 GLU A N 1
ATOM 798 C CA . GLU A 1 97 ? -15.092 14.169 -20.047 1.00 82.94 97 GLU A CA 1
ATOM 799 C C . GLU A 1 97 ? -14.348 12.917 -20.513 1.00 82.94 97 GLU A C 1
ATOM 801 O O . GLU A 1 97 ? -14.907 12.119 -21.260 1.00 82.94 97 GLU A O 1
ATOM 806 N N . VAL A 1 98 ? -13.119 12.707 -20.024 1.00 74.94 98 VAL A N 1
ATOM 807 C CA . VAL A 1 98 ? -12.262 11.585 -20.436 1.00 74.94 98 VAL A CA 1
ATOM 808 C C . VAL A 1 98 ? -12.735 10.238 -19.879 1.00 74.94 98 VAL A C 1
ATOM 810 O O . VAL A 1 98 ? -12.612 9.220 -20.556 1.00 74.94 98 VAL A O 1
ATOM 813 N N . LEU A 1 99 ? -13.295 10.204 -18.667 1.00 75.44 99 LEU A N 1
ATOM 814 C CA . LEU A 1 99 ? -13.826 8.972 -18.067 1.00 75.44 99 LEU A CA 1
ATOM 815 C C . LEU A 1 99 ? -15.201 8.578 -18.620 1.00 75.44 99 LEU A C 1
ATOM 817 O O . LEU A 1 99 ? -15.566 7.407 -18.529 1.00 75.44 99 LEU A O 1
ATOM 821 N N . ASN A 1 100 ? -15.947 9.522 -19.200 1.00 82.12 100 ASN A N 1
ATOM 822 C CA . ASN A 1 100 ? -17.243 9.254 -19.826 1.00 82.12 100 ASN A CA 1
ATOM 823 C C . ASN A 1 100 ? -17.139 8.793 -21.290 1.00 82.12 100 ASN A C 1
ATOM 825 O O . ASN A 1 100 ? -18.161 8.458 -21.893 1.00 82.12 100 ASN A O 1
ATOM 829 N N . ILE A 1 101 ? -15.937 8.756 -21.876 1.00 81.19 101 ILE A N 1
ATOM 830 C CA . ILE A 1 101 ? -15.745 8.284 -23.251 1.00 81.19 101 ILE A CA 1
ATOM 831 C C . ILE A 1 101 ? -15.980 6.768 -23.296 1.00 81.19 101 ILE A C 1
ATOM 833 O O . ILE A 1 101 ? -15.334 5.997 -22.590 1.00 81.19 101 ILE A O 1
ATOM 837 N N . THR A 1 102 ? -16.905 6.327 -24.149 1.00 80.12 102 THR A N 1
ATOM 838 C CA . THR A 1 102 ? -17.180 4.898 -24.385 1.00 80.12 102 THR A CA 1
ATOM 839 C C . THR A 1 102 ? -16.308 4.295 -25.485 1.00 80.12 102 THR A C 1
ATOM 841 O O . THR A 1 102 ? -16.259 3.076 -25.645 1.00 80.12 102 THR A O 1
ATOM 844 N N . GLU A 1 103 ? -15.650 5.146 -26.270 1.00 78.62 103 GLU A N 1
ATOM 845 C CA . GLU A 1 103 ? -14.757 4.757 -27.356 1.00 78.62 103 GLU A CA 1
ATOM 846 C C . GLU A 1 103 ? -13.364 4.360 -26.827 1.00 78.62 103 GLU A C 1
ATOM 848 O O . GLU A 1 103 ? -12.847 5.000 -25.908 1.00 78.62 103 GLU A O 1
ATOM 853 N N . PRO A 1 104 ? -12.731 3.306 -27.380 1.00 72.44 104 PRO A N 1
ATOM 854 C CA . PRO A 1 104 ? -11.369 2.925 -27.014 1.00 72.44 104 PRO A CA 1
ATOM 855 C C . PRO A 1 104 ? -10.345 4.010 -27.376 1.00 72.44 104 PRO A C 1
ATOM 857 O O . PRO A 1 104 ? -10.432 4.619 -28.436 1.00 72.44 104 PRO A O 1
ATOM 860 N N . PHE A 1 105 ? -9.318 4.185 -26.542 1.00 66.44 105 PHE A N 1
ATOM 861 C CA . PHE A 1 105 ? -8.174 5.034 -26.881 1.00 66.44 105 PHE A CA 1
ATOM 862 C C . PHE A 1 105 ? -7.358 4.432 -28.030 1.00 66.44 105 PHE A C 1
ATOM 864 O O . PHE A 1 105 ? -7.036 3.237 -28.017 1.00 66.44 105 PHE A O 1
ATOM 871 N N . GLU A 1 106 ? -6.956 5.279 -28.974 1.00 70.56 106 GLU A N 1
ATOM 872 C CA . GLU A 1 106 ? -6.037 4.898 -30.044 1.00 70.56 106 GLU A CA 1
ATOM 873 C C . GLU A 1 106 ? -4.646 4.575 -29.478 1.00 70.56 106 GLU A C 1
ATOM 875 O O . GLU A 1 106 ? -4.166 5.199 -28.525 1.00 70.56 106 GLU A O 1
ATOM 880 N N . GLN A 1 107 ? -3.974 3.567 -30.047 1.00 64.88 107 GLN A N 1
ATOM 881 C CA . GLN A 1 107 ? -2.695 3.072 -29.514 1.00 64.88 107 GLN A CA 1
ATOM 882 C C . GLN A 1 107 ? -1.609 4.162 -29.498 1.00 64.88 107 GLN A C 1
ATOM 884 O O . GLN A 1 107 ? -0.716 4.147 -28.648 1.00 64.88 107 GLN A O 1
ATOM 889 N N . ASP A 1 108 ? -1.670 5.100 -30.437 1.00 66.12 108 ASP A N 1
ATOM 890 C CA . ASP A 1 108 ? -0.700 6.173 -30.590 1.00 66.12 108 ASP A CA 1
ATOM 891 C C . ASP A 1 108 ? -0.777 7.233 -29.481 1.00 66.12 108 ASP A C 1
ATOM 893 O O . ASP A 1 108 ? 0.252 7.798 -29.103 1.00 66.12 108 ASP A O 1
ATOM 897 N N . GLN A 1 109 ? -1.955 7.424 -28.882 1.00 62.59 109 GLN A N 1
ATOM 898 C CA . GLN A 1 109 ? -2.172 8.324 -27.748 1.00 62.59 109 GLN A CA 1
ATOM 899 C C . GLN A 1 109 ? -1.410 7.884 -26.497 1.00 62.59 109 GLN A C 1
ATOM 901 O O . GLN A 1 109 ? -1.092 8.713 -25.645 1.00 62.59 109 GLN A O 1
ATOM 906 N N . PHE A 1 110 ? -1.055 6.601 -26.399 1.00 60.03 110 PHE A N 1
ATOM 907 C CA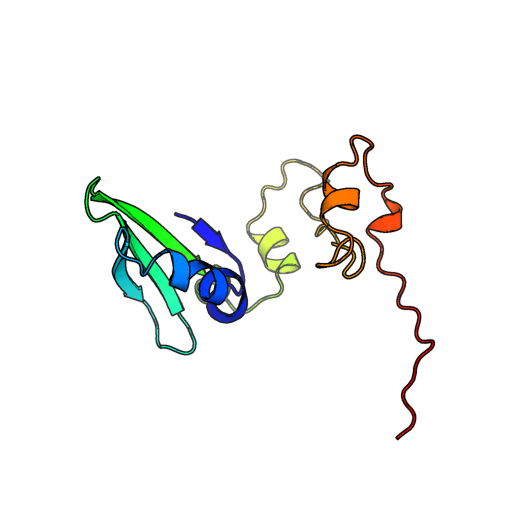 . PHE A 1 110 ? -0.214 6.085 -25.323 1.00 60.03 110 PHE A CA 1
ATOM 908 C C . PHE A 1 110 ? 1.268 6.435 -25.505 1.00 60.03 110 PHE A C 1
ATOM 910 O O . PHE A 1 110 ? 2.030 6.393 -24.539 1.00 60.03 110 PHE A O 1
ATOM 917 N N . PHE A 1 111 ? 1.713 6.825 -26.705 1.00 59.25 111 PHE A N 1
ATOM 918 C CA . PHE A 1 111 ? 3.091 7.263 -26.907 1.00 59.25 111 PHE A CA 1
ATOM 919 C C . PHE A 1 111 ? 3.249 8.730 -26.521 1.00 59.25 111 PHE A C 1
ATOM 921 O O . PHE A 1 111 ? 2.712 9.652 -27.129 1.00 59.25 111 PHE A O 1
ATOM 928 N N . GLN A 1 112 ? 4.048 8.950 -25.485 1.00 53.62 112 GLN A N 1
ATOM 929 C CA . GLN A 1 112 ? 4.362 10.273 -24.983 1.00 53.62 112 GLN A CA 1
ATOM 930 C C . GLN A 1 112 ? 5.155 11.068 -26.028 1.00 53.62 112 GLN A C 1
ATOM 932 O O . GLN A 1 112 ? 6.342 10.824 -26.251 1.00 53.62 112 GLN A O 1
ATOM 937 N N . ARG A 1 113 ? 4.512 12.042 -26.673 1.00 50.09 113 ARG A N 1
ATOM 938 C CA . ARG A 1 113 ? 5.193 13.000 -27.543 1.00 50.09 113 ARG A CA 1
ATOM 939 C C . ARG A 1 113 ? 5.714 14.130 -26.657 1.00 50.09 113 ARG A C 1
ATOM 941 O O . ARG A 1 113 ? 4.962 15.015 -26.259 1.00 50.09 113 ARG A O 1
ATOM 948 N N . VAL A 1 114 ? 6.992 14.072 -26.278 1.00 44.00 114 VAL A N 1
ATOM 949 C CA . VAL A 1 114 ? 7.633 15.174 -25.548 1.00 44.00 114 VAL A CA 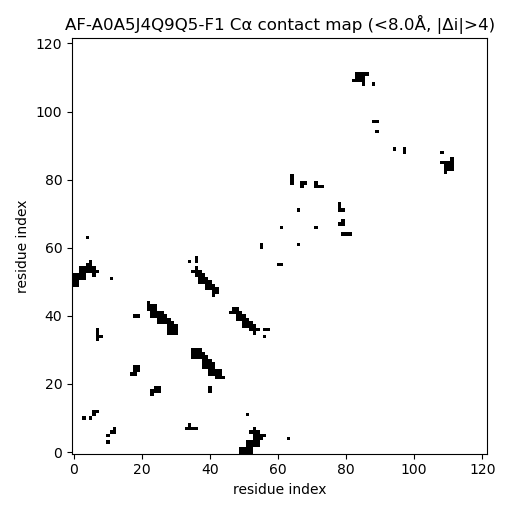1
ATOM 950 C C . VAL A 1 114 ? 7.709 16.372 -26.496 1.00 44.00 114 VAL A C 1
ATOM 952 O O . VAL A 1 114 ? 8.613 16.464 -27.323 1.00 44.00 114 VAL A O 1
ATOM 955 N N . ASN A 1 115 ? 6.761 17.301 -26.398 1.00 45.06 115 ASN A N 1
ATOM 956 C CA . ASN A 1 115 ? 6.907 18.605 -27.030 1.00 45.06 115 ASN A CA 1
ATOM 957 C C . ASN A 1 115 ? 7.899 19.421 -26.191 1.00 45.06 115 ASN A C 1
ATOM 959 O O . ASN A 1 115 ? 7.521 20.093 -25.234 1.00 45.06 115 ASN A O 1
ATOM 963 N N . LEU A 1 116 ? 9.183 19.352 -26.556 1.00 38.53 116 LEU A N 1
ATOM 964 C CA . LEU A 1 116 ? 10.301 20.123 -25.987 1.00 38.53 116 LEU A CA 1
ATOM 965 C C . LEU A 1 116 ? 10.209 21.645 -26.258 1.00 38.53 116 LEU A C 1
ATOM 967 O O . LEU A 1 116 ? 11.227 22.325 -26.348 1.00 38.53 116 LEU A O 1
ATOM 971 N N . THR A 1 117 ? 9.014 22.222 -26.384 1.00 33.62 117 THR A N 1
ATOM 972 C CA . THR A 1 117 ? 8.834 23.619 -26.821 1.00 33.62 117 THR A CA 1
ATOM 973 C C . THR A 1 117 ? 8.508 24.599 -25.699 1.00 33.62 117 THR A C 1
ATOM 975 O O . THR A 1 117 ? 7.967 25.669 -25.957 1.00 33.62 117 THR A O 1
ATOM 978 N N . LYS A 1 118 ? 8.895 24.287 -24.459 1.00 37.88 118 LYS A N 1
ATOM 979 C CA . LYS A 1 118 ? 9.180 25.307 -23.438 1.00 37.88 118 LYS A CA 1
ATOM 980 C C . LYS A 1 118 ? 10.424 24.910 -22.650 1.00 37.88 118 LYS A C 1
ATOM 982 O O . LYS A 1 118 ? 10.354 24.542 -21.483 1.00 37.88 118 LYS A O 1
ATOM 987 N N . ALA A 1 119 ? 11.579 25.008 -23.309 1.00 32.53 119 ALA A N 1
ATOM 988 C CA . ALA A 1 119 ? 12.807 25.314 -22.595 1.00 32.53 119 ALA A CA 1
ATOM 989 C C . ALA A 1 119 ? 12.588 26.665 -21.899 1.00 32.53 119 ALA A C 1
ATOM 991 O O . ALA A 1 119 ? 12.578 27.715 -22.543 1.00 32.53 119 ALA A O 1
ATOM 992 N N . ILE A 1 120 ? 12.332 26.622 -20.593 1.00 36.09 120 ILE A N 1
ATOM 993 C CA . ILE A 1 120 ? 12.486 27.783 -19.725 1.00 36.09 120 ILE A CA 1
ATOM 994 C C . ILE A 1 120 ? 13.977 28.117 -19.794 1.00 36.09 120 ILE A C 1
ATOM 996 O O . ILE A 1 120 ? 14.812 27.372 -19.284 1.00 36.09 120 ILE A O 1
ATOM 1000 N N . LYS A 1 121 ? 14.314 29.178 -20.529 1.00 32.84 121 LYS A N 1
ATOM 1001 C CA . LYS A 1 121 ? 15.602 29.846 -20.366 1.00 32.84 121 LYS A CA 1
ATOM 1002 C C . LYS A 1 121 ? 15.574 30.504 -18.985 1.00 32.84 121 LYS A C 1
ATOM 1004 O O . LYS A 1 121 ? 14.577 31.150 -18.662 1.00 32.84 121 LYS A O 1
ATOM 1009 N N . PHE A 1 122 ? 16.618 30.246 -18.199 1.00 41.81 122 PHE A N 1
ATOM 1010 C CA . PHE A 1 122 ? 16.906 30.952 -16.951 1.00 41.81 122 PHE A CA 1
ATOM 1011 C C . PHE A 1 122 ? 16.938 32.466 -17.170 1.00 41.81 122 PHE A C 1
ATOM 1013 O O . PHE A 1 122 ? 17.373 32.880 -18.273 1.00 41.81 122 PHE A O 1
#

Sequence (122 aa):
PVVGFNSAHFDTIFVLPYLTSIKWHITNYLGDFSHIKQVEVQHKITGVRIQFLDAELFVTKMKLKDFVKDFGKKSNKRSYNKGIFPYTAFNTTNYDEVLNITEPFEQDQFFQRVNLTKAIKF

pLDDT: mean 76.51, std 17.41, range [32.53, 97.56]

Foldseek 3Di:
DAEDAPCLVPVCVVCVVVQPDPQKRWPDWDDDNSDTQKTWMAGPPPRDIDMYGHPCSVDPNDDPLVVQVVPPDPPDPPSNDDQQQAPPQDDPVCCVVSVPDPDDDDSCSSDHDPPPPDPPDD

Solvent-accessible surface area (backbone atoms only — not comparable to full-atom values): 7632 Å² total; per-residue (Å²): 118,49,76,42,72,56,14,52,83,49,58,47,67,70,49,45,63,73,41,57,39,99,58,24,33,73,76,47,73,40,71,50,98,85,51,42,37,30,40,31,32,31,32,74,84,83,60,52,72,48,37,41,35,17,50,42,76,75,45,78,85,67,55,72,68,54,49,37,60,74,72,43,71,84,84,48,95,69,60,75,59,77,82,53,77,34,88,77,74,60,50,99,88,44,40,73,65,59,71,66,52,87,70,81,81,61,77,66,67,33,55,74,77,82,76,80,83,73,75,79,74,130

Mean predicted aligned error: 12.88 Å

Nearest PDB structures (foldseek):
  6bwt-assembly1_B  TM=6.993E-01  e=9.303E-02  Francisella tularensis subsp. tularensis SCHU S4
  6bwt-assembly1_C  TM=6.860E-01  e=9.303E-02  Francisella tularensis subsp. tularensis SCHU S4
  5xhu-assembly1_A  TM=6.933E-01  e=1.474E-01  Bacillus subtilis
  6bwt-assembly1_D  TM=5.450E-01  e=1.293E-01  Francisella tularensis subsp. tularensis SCHU S4
  7e52-assembly1_A-2  TM=5.199E-01  e=3.040E-01  Acinetobacter baumannii 940793

InterPro domains:
  IPR012337 Ribonuclease H-like superfamily [SSF53098] (8-97)

Radius of gyration: 18.81 Å; Cα contacts (8 Å, |Δi|>4): 138; chains: 1; bounding box: 34×48×44 Å

Organism: NCBI:txid222440